Protein AF-A0A9R0I8U1-F1 (afdb_monomer_lite)

InterPro domains:
  IPR036397 Ribonuclease H superfamily [G3DSA:3.30.420.10] (1-86)

Radius of gyration: 25.55 Å;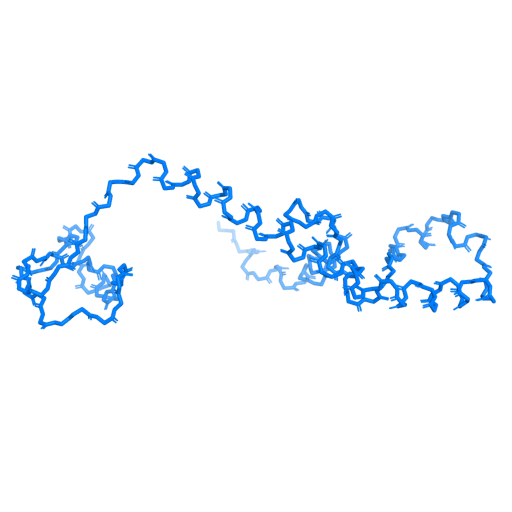 chains: 1; bounding box: 53×48×58 Å

Sequence (144 aa):
MIEGSSGSWVDDLPGILWSARTTVKESTGQTPFSLVYGNDVVLPVEVGIPSPRVTYYDYEKNEAEKRVNLDFLPETRGNTLLKSIAYKQKIARYFNKRVRPRPLHEGDWVLRKIEATGRRSTLEKMGPNWEGPYKIAKVIRPGT

Secondary structure (DSSP, 8-state):
---S-SSTHHHHHHHHHHHHHHSPBTTTTB-HHHHHHSSPPPPHHHHHTT-HHHHT--HHHHHHHHHHHHHTHHHHHHHHHHHHHHHHHHHHHHHHTT-------TT-EEEEEGGGGTGGGGS-TT--SEEEEEE----SSTT-

Foldseek 3Di:
DPPDPVPCVVVCVVVVVVCQQQDQDPQQRHGVVCLVQLDHDDDPVCVVPVPCCNVVPDPVVVVVVSVVSVVCSVVSNVSSVVSNVVSVVVVVCVVCVPPDDDWDDAFDWDWDQVVVVVCPVVDPPDDDRTDDRDGHHDDPDTPD

Structure (mmCIF, N/CA/C/O backbone):
data_AF-A0A9R0I8U1-F1
#
_entry.id   AF-A0A9R0I8U1-F1
#
loop_
_atom_site.group_PDB
_atom_site.id
_atom_site.type_symbol
_atom_site.label_atom_id
_atom_site.label_alt_id
_atom_site.label_comp_id
_atom_site.label_asym_id
_atom_site.label_entity_id
_atom_site.label_seq_id
_atom_site.pdbx_PDB_ins_code
_atom_site.Cartn_x
_atom_site.Cartn_y
_atom_site.Cartn_z
_atom_site.occupancy
_atom_site.B_iso_or_equiv
_atom_site.auth_seq_id
_atom_site.auth_comp_id
_atom_site.auth_asym_id
_atom_site.auth_atom_id
_atom_site.pdbx_PDB_model_num
ATOM 1 N N . MET A 1 1 ? -19.610 34.671 -1.682 1.00 37.03 1 MET A N 1
ATOM 2 C CA . MET A 1 1 ? -20.246 33.617 -2.494 1.00 37.03 1 MET A CA 1
ATOM 3 C C . MET A 1 1 ? -19.131 32.990 -3.316 1.00 37.03 1 MET A C 1
ATOM 5 O O . MET A 1 1 ? -18.628 33.652 -4.207 1.00 37.03 1 MET A O 1
ATOM 9 N N . ILE A 1 2 ? -18.610 31.831 -2.900 1.00 45.91 2 ILE A N 1
ATOM 10 C CA . ILE A 1 2 ? -17.543 31.117 -3.624 1.00 45.91 2 ILE A CA 1
ATOM 11 C C . ILE A 1 2 ? -18.239 29.990 -4.385 1.00 45.91 2 ILE A C 1
ATOM 13 O O . ILE A 1 2 ? -18.302 28.856 -3.919 1.00 45.91 2 ILE A O 1
ATOM 17 N N . GLU A 1 3 ? -18.866 30.336 -5.504 1.00 48.16 3 GLU A N 1
ATOM 18 C CA . GLU A 1 3 ? -19.286 29.352 -6.500 1.00 48.16 3 GLU A CA 1
ATOM 19 C C . GLU A 1 3 ? -18.062 29.051 -7.365 1.00 48.16 3 GLU A C 1
ATOM 21 O O . GLU A 1 3 ? -17.563 29.941 -8.049 1.00 48.16 3 GLU A O 1
ATOM 26 N N . GLY A 1 4 ? -17.527 27.828 -7.290 1.00 56.75 4 GLY A N 1
ATOM 27 C CA . GLY A 1 4 ? -16.439 27.433 -8.192 1.00 56.75 4 GLY A CA 1
ATOM 28 C C . GLY A 1 4 ? -15.566 26.233 -7.821 1.00 56.75 4 GLY A C 1
ATOM 29 O O . GLY A 1 4 ? -14.625 25.971 -8.558 1.00 56.75 4 GLY A O 1
ATOM 30 N N . SER A 1 5 ? -15.803 25.496 -6.727 1.00 60.03 5 SER A N 1
ATOM 31 C CA . SER A 1 5 ? -14.904 24.382 -6.339 1.00 60.03 5 SER A CA 1
ATOM 32 C C . SER A 1 5 ? -15.575 23.036 -6.053 1.00 60.03 5 SER A C 1
ATOM 34 O O . SER A 1 5 ? -14.891 22.044 -5.797 1.00 60.03 5 SER A O 1
ATOM 36 N N . SER A 1 6 ? -16.901 22.934 -6.134 1.00 57.38 6 SER A N 1
ATOM 37 C CA . SER A 1 6 ? -17.596 21.656 -5.961 1.00 57.38 6 SER A CA 1
ATOM 38 C C . SER A 1 6 ? -17.629 20.876 -7.280 1.00 57.38 6 SER A C 1
ATOM 40 O O . SER A 1 6 ? -18.631 20.912 -7.988 1.00 57.38 6 SER A O 1
ATOM 42 N N . GLY A 1 7 ? -16.534 20.189 -7.628 1.00 68.19 7 GLY A N 1
ATOM 43 C CA . GLY A 1 7 ? -16.535 19.217 -8.736 1.00 68.19 7 GLY A CA 1
ATOM 44 C C . GLY A 1 7 ? -15.262 19.108 -9.579 1.00 68.19 7 GLY A C 1
ATOM 45 O O . GLY A 1 7 ? -15.116 18.113 -10.279 1.00 68.19 7 GLY A O 1
ATOM 46 N N . SER A 1 8 ? -14.317 20.048 -9.476 1.00 78.44 8 SER A N 1
ATOM 47 C CA . SER A 1 8 ? -13.101 20.060 -10.318 1.00 78.44 8 SER A CA 1
ATOM 48 C C . SER A 1 8 ? -12.123 18.910 -10.041 1.00 78.44 8 SER A C 1
ATOM 50 O O . SER A 1 8 ? -11.246 18.635 -10.848 1.00 78.44 8 SER A O 1
ATOM 52 N N . TRP A 1 9 ? -12.271 18.194 -8.920 1.00 85.50 9 TRP A N 1
ATOM 53 C CA . TRP A 1 9 ? -11.404 17.057 -8.580 1.00 85.50 9 TRP A CA 1
ATOM 54 C C . TRP A 1 9 ? -11.515 15.898 -9.581 1.00 85.50 9 TRP A C 1
ATOM 56 O O . TRP A 1 9 ? -10.610 15.069 -9.660 1.00 85.50 9 TRP A O 1
ATOM 66 N N . VAL A 1 10 ? -12.629 15.815 -10.320 1.00 89.19 10 VAL A N 1
ATOM 67 C CA . VAL A 1 10 ? -12.834 14.788 -11.349 1.00 89.19 10 VAL A CA 1
ATOM 68 C C . VAL A 1 10 ? -11.834 14.977 -12.489 1.00 89.19 10 VAL A C 1
ATOM 70 O O . VAL A 1 10 ? -11.293 13.987 -12.980 1.00 89.19 10 VAL A O 1
ATOM 73 N N . ASP A 1 11 ? -11.530 16.227 -12.841 1.00 90.00 11 ASP A N 1
ATOM 74 C CA . ASP A 1 11 ? -10.557 16.560 -13.883 1.00 90.00 11 ASP A CA 1
ATOM 75 C C . ASP A 1 11 ? -9.123 16.208 -13.445 1.00 90.00 11 ASP A C 1
ATOM 77 O O . ASP A 1 11 ? -8.314 15.750 -14.252 1.00 90.00 11 ASP A O 1
ATOM 81 N N . ASP A 1 12 ? -8.829 16.311 -12.144 1.00 89.12 12 ASP A N 1
ATOM 82 C CA . ASP A 1 12 ? -7.530 15.949 -11.559 1.00 89.12 12 ASP A CA 1
ATOM 83 C C . ASP A 1 12 ? -7.372 14.439 -11.292 1.00 89.12 12 ASP A C 1
ATOM 85 O O . ASP A 1 12 ? -6.257 13.937 -11.088 1.00 89.12 12 ASP A O 1
ATOM 89 N N . LEU A 1 13 ? -8.475 13.682 -11.287 1.00 91.19 13 LEU A N 1
ATOM 90 C CA . LEU A 1 13 ? -8.498 12.269 -10.906 1.00 91.19 13 LEU A CA 1
ATOM 91 C C . LEU A 1 13 ? -7.499 11.399 -11.695 1.00 91.19 13 LEU A C 1
ATOM 93 O O . LEU A 1 13 ? -6.819 10.582 -11.061 1.00 91.19 13 LEU A O 1
ATOM 97 N N . PRO A 1 14 ? -7.339 11.543 -13.027 1.00 91.00 14 PRO A N 1
ATOM 98 C CA . PRO A 1 14 ? -6.343 10.776 -13.772 1.00 91.00 14 PRO A CA 1
ATOM 99 C C . PRO A 1 14 ? -4.913 11.014 -13.271 1.00 91.00 14 PRO A C 1
ATOM 101 O O . PRO A 1 14 ? -4.155 10.055 -13.110 1.00 91.00 14 PRO A O 1
ATOM 104 N N . GLY A 1 15 ? -4.558 12.264 -12.957 1.00 89.62 15 GLY A N 1
ATOM 105 C CA . GLY A 1 15 ? -3.243 12.624 -12.421 1.00 89.62 15 GLY A CA 1
ATOM 106 C C . GLY A 1 15 ? -3.014 12.062 -11.016 1.00 89.62 15 GLY A C 1
ATOM 107 O O . GLY A 1 15 ? -1.956 11.497 -10.724 1.00 89.62 15 GLY A O 1
ATOM 108 N N . ILE A 1 16 ? -4.038 12.121 -10.160 1.00 91.19 16 ILE A N 1
ATOM 109 C CA . ILE A 1 16 ? -3.993 11.544 -8.809 1.00 91.19 16 ILE A CA 1
ATOM 110 C C . ILE A 1 16 ? -3.808 10.025 -8.883 1.00 91.19 16 ILE A C 1
ATOM 112 O O . ILE A 1 16 ? -2.929 9.472 -8.220 1.00 91.19 16 ILE A O 1
ATOM 116 N N . LEU A 1 17 ? -4.585 9.335 -9.721 1.00 92.19 17 LEU A N 1
ATOM 117 C CA . LEU A 1 17 ? -4.452 7.891 -9.912 1.00 92.19 17 LEU A CA 1
ATOM 118 C C . LEU A 1 17 ? -3.085 7.513 -10.480 1.00 92.19 17 LEU A C 1
ATOM 120 O O . LEU A 1 17 ? -2.512 6.511 -10.050 1.00 92.19 17 LEU A O 1
ATOM 124 N N . TRP A 1 18 ? -2.554 8.307 -11.413 1.00 91.31 18 TRP A N 1
ATOM 125 C CA . TRP A 1 18 ? -1.210 8.110 -11.940 1.00 91.31 18 TRP A CA 1
ATOM 126 C C . TRP A 1 18 ? -0.170 8.193 -10.821 1.00 91.31 18 TRP A C 1
ATOM 128 O O . TRP A 1 18 ? 0.521 7.209 -10.568 1.00 91.31 18 TRP A O 1
ATOM 138 N N . SER A 1 19 ? -0.133 9.295 -10.065 1.00 92.31 19 SER A N 1
ATOM 139 C CA . SER A 1 19 ? 0.818 9.464 -8.955 1.00 92.31 19 SER A CA 1
ATOM 140 C C . SER A 1 19 ? 0.717 8.339 -7.918 1.00 92.31 19 SER A C 1
ATOM 142 O O . SER A 1 19 ? 1.731 7.797 -7.477 1.00 92.31 19 SER A O 1
ATOM 144 N N . ALA A 1 20 ? -0.501 7.904 -7.582 1.00 92.44 20 ALA A N 1
ATOM 145 C CA . ALA A 1 20 ? -0.728 6.816 -6.641 1.00 92.44 20 ALA A CA 1
ATOM 146 C C . ALA A 1 20 ? -0.176 5.466 -7.130 1.00 92.44 20 ALA A C 1
ATOM 148 O O . ALA A 1 20 ? 0.211 4.647 -6.291 1.00 92.44 20 ALA A O 1
ATOM 149 N N . ARG A 1 21 ? -0.152 5.229 -8.450 1.00 92.94 21 ARG A N 1
ATOM 150 C CA . ARG A 1 21 ? 0.360 4.001 -9.085 1.00 92.94 21 ARG A CA 1
ATOM 151 C C . ARG A 1 21 ? 1.873 4.016 -9.283 1.00 92.94 21 ARG A C 1
ATOM 153 O O . ARG A 1 21 ? 2.476 2.947 -9.256 1.00 92.94 21 ARG A O 1
ATOM 160 N N . THR A 1 22 ? 2.468 5.189 -9.478 1.00 93.38 22 THR A N 1
ATOM 161 C CA . THR A 1 22 ? 3.898 5.343 -9.791 1.00 93.38 22 THR A CA 1
ATOM 162 C C . THR A 1 22 ? 4.756 5.688 -8.574 1.00 93.38 22 THR A C 1
ATOM 164 O O . THR A 1 22 ? 5.974 5.568 -8.627 1.00 93.38 22 THR A O 1
ATOM 167 N N . THR A 1 23 ? 4.139 6.065 -7.452 1.00 93.62 23 THR A N 1
ATOM 168 C CA . THR A 1 23 ? 4.850 6.381 -6.207 1.00 93.62 23 THR A CA 1
ATOM 169 C C . THR A 1 23 ? 5.094 5.127 -5.371 1.00 93.62 23 THR A C 1
ATOM 171 O O . THR A 1 23 ? 4.192 4.309 -5.159 1.00 93.62 23 THR A O 1
ATOM 174 N N . VAL A 1 24 ? 6.312 5.002 -4.843 1.00 93.81 24 VAL A N 1
ATOM 175 C CA . VAL A 1 24 ? 6.699 3.927 -3.924 1.00 93.81 24 VAL A CA 1
ATOM 176 C C . VAL A 1 24 ? 5.872 4.029 -2.644 1.00 93.81 24 VAL A C 1
ATOM 178 O O . VAL A 1 24 ? 5.847 5.065 -1.982 1.00 93.81 24 VAL A O 1
ATOM 181 N N . LYS A 1 25 ? 5.180 2.951 -2.268 1.00 93.31 25 LYS A N 1
ATOM 182 C CA . LYS A 1 25 ? 4.427 2.913 -1.008 1.00 93.31 25 LYS A CA 1
ATOM 183 C C . LYS A 1 25 ? 5.365 2.572 0.140 1.00 93.31 25 LYS A C 1
ATOM 185 O O . LYS A 1 25 ? 6.012 1.535 0.099 1.00 93.31 25 LYS A O 1
ATOM 190 N N . GLU A 1 26 ? 5.363 3.357 1.215 1.00 90.06 26 GLU A N 1
ATOM 191 C CA . GLU A 1 26 ? 6.169 3.065 2.416 1.00 90.06 26 GLU A CA 1
ATOM 192 C C . GLU A 1 26 ? 5.888 1.678 3.013 1.00 90.06 26 GLU A C 1
ATOM 194 O O . GLU A 1 26 ? 6.778 1.024 3.551 1.00 90.06 26 GLU A O 1
ATOM 199 N N . SER A 1 27 ? 4.645 1.205 2.903 1.00 87.94 27 SER A N 1
ATOM 200 C CA . SER A 1 27 ? 4.217 -0.084 3.449 1.00 87.94 27 SER A CA 1
ATOM 201 C C . SER A 1 27 ? 4.778 -1.295 2.698 1.00 87.94 27 SER A C 1
ATOM 203 O O . SER A 1 27 ? 4.903 -2.366 3.292 1.00 87.94 27 SER A O 1
ATOM 205 N N . THR A 1 28 ? 5.104 -1.153 1.410 1.00 88.50 28 THR A N 1
ATOM 206 C CA . THR A 1 28 ? 5.604 -2.250 0.559 1.00 88.50 28 THR A CA 1
ATOM 207 C C . THR A 1 28 ? 7.024 -2.010 0.049 1.00 88.50 28 THR A C 1
ATOM 209 O O . THR A 1 28 ? 7.716 -2.966 -0.303 1.00 88.50 28 THR A O 1
ATOM 212 N N . GLY A 1 29 ? 7.483 -0.758 0.027 1.00 91.06 29 GLY A N 1
ATOM 213 C CA . GLY A 1 29 ? 8.730 -0.330 -0.602 1.00 91.06 29 GLY A CA 1
ATOM 214 C C . GLY A 1 29 ? 8.736 -0.496 -2.124 1.00 91.06 29 GLY A C 1
ATOM 215 O O . GLY A 1 29 ? 9.810 -0.531 -2.707 1.00 91.06 29 GLY A O 1
ATOM 216 N N . GLN A 1 30 ? 7.568 -0.644 -2.756 1.00 93.31 30 GLN A N 1
ATOM 217 C CA . GLN A 1 30 ? 7.411 -0.832 -4.203 1.00 93.31 30 GLN A CA 1
ATOM 218 C C . GLN A 1 30 ? 6.307 0.077 -4.750 1.00 93.31 30 GLN A C 1
ATOM 220 O O . GLN A 1 30 ? 5.420 0.508 -4.001 1.00 93.31 30 GLN A O 1
ATOM 225 N N . THR A 1 31 ? 6.342 0.360 -6.052 1.00 95.06 31 THR A N 1
ATOM 226 C CA . THR A 1 31 ? 5.245 1.061 -6.733 1.00 95.06 31 THR A CA 1
ATOM 227 C C . THR A 1 31 ? 4.124 0.062 -7.057 1.00 95.06 31 THR A C 1
ATOM 229 O O . THR A 1 31 ? 4.396 -1.099 -7.370 1.00 95.06 31 THR A O 1
ATOM 232 N N . PRO A 1 32 ? 2.837 0.448 -6.990 1.00 94.75 32 PRO A N 1
ATOM 233 C CA . PRO A 1 32 ? 1.766 -0.435 -7.448 1.00 94.75 32 PRO A CA 1
ATOM 234 C C . PRO A 1 32 ? 1.918 -0.860 -8.914 1.00 94.75 32 PRO A C 1
ATOM 236 O O . PRO A 1 32 ? 1.552 -1.980 -9.256 1.00 94.75 32 PRO A O 1
ATOM 239 N N . PHE A 1 33 ? 2.471 0.007 -9.768 1.00 94.31 33 PHE A N 1
ATOM 240 C CA . PHE A 1 33 ? 2.730 -0.309 -11.170 1.00 94.31 33 PHE A CA 1
ATOM 241 C C . PHE A 1 33 ? 3.751 -1.447 -11.327 1.00 94.31 33 PHE A C 1
ATOM 243 O O . PHE A 1 33 ? 3.459 -2.415 -12.034 1.00 94.31 33 PHE A O 1
ATOM 250 N N . SER A 1 34 ? 4.893 -1.391 -10.627 1.00 94.06 34 SER A N 1
ATOM 251 C CA . SER A 1 34 ? 5.925 -2.435 -10.718 1.00 94.06 34 SER A CA 1
ATOM 252 C C . SER A 1 34 ? 5.412 -3.789 -10.234 1.00 94.06 34 SER A C 1
ATOM 254 O O . SER A 1 34 ? 5.706 -4.819 -10.832 1.00 94.06 34 SER A O 1
ATOM 256 N N . LEU A 1 35 ? 4.535 -3.806 -9.227 1.00 94.56 35 LEU A N 1
ATOM 257 C CA . LEU A 1 35 ? 3.906 -5.042 -8.757 1.00 94.56 35 LEU A CA 1
ATOM 258 C C . LEU A 1 35 ? 2.933 -5.665 -9.762 1.00 94.56 35 LEU A C 1
ATOM 260 O O . LEU A 1 35 ? 2.696 -6.871 -9.697 1.00 94.56 35 LEU A O 1
ATOM 264 N N . VAL A 1 36 ? 2.361 -4.892 -10.685 1.00 93.88 36 VAL A N 1
ATOM 265 C CA . VAL A 1 36 ? 1.456 -5.412 -11.722 1.00 93.88 36 VAL A CA 1
ATOM 266 C C . VAL A 1 36 ? 2.239 -5.845 -12.958 1.00 93.88 36 VAL A C 1
ATOM 268 O O . VAL A 1 36 ? 2.042 -6.965 -13.422 1.00 93.88 36 VAL A O 1
ATOM 271 N N . TYR A 1 37 ? 3.137 -4.988 -13.447 1.00 91.44 37 TYR A N 1
ATOM 272 C CA . TYR A 1 37 ? 3.794 -5.139 -14.751 1.00 91.44 37 TYR A CA 1
ATOM 273 C C . TYR A 1 37 ? 5.252 -5.618 -14.680 1.00 91.44 37 TYR A C 1
ATOM 275 O O . TYR A 1 37 ? 5.893 -5.797 -15.714 1.00 91.44 37 TYR A O 1
ATOM 283 N N . GLY A 1 38 ? 5.795 -5.801 -13.477 1.00 91.50 38 GLY A N 1
ATOM 284 C CA . GLY A 1 38 ? 7.158 -6.282 -13.245 1.00 91.50 38 GLY A CA 1
ATOM 285 C C . GLY A 1 38 ? 8.262 -5.255 -13.462 1.00 91.50 38 GLY A C 1
ATOM 286 O O . GLY A 1 38 ? 9.419 -5.568 -13.233 1.00 91.50 38 GLY A O 1
ATOM 287 N N . ASN A 1 39 ? 7.936 -4.034 -13.885 1.00 90.81 39 ASN A N 1
ATOM 288 C CA . ASN A 1 39 ? 8.922 -3.027 -14.263 1.00 90.81 39 ASN A CA 1
ATOM 289 C C . ASN A 1 39 ? 8.500 -1.644 -13.780 1.00 90.81 39 ASN A C 1
ATOM 291 O O . ASN A 1 39 ? 7.307 -1.370 -13.628 1.00 90.81 39 ASN A O 1
ATOM 295 N N . ASP A 1 40 ? 9.473 -0.759 -13.591 1.00 89.38 40 ASP A N 1
ATOM 296 C CA . ASP A 1 40 ? 9.189 0.643 -13.315 1.00 89.38 40 ASP A CA 1
ATOM 297 C C . ASP A 1 40 ? 8.686 1.353 -14.568 1.00 89.38 40 ASP A C 1
ATOM 299 O O . ASP A 1 40 ? 9.180 1.154 -15.678 1.00 89.38 40 ASP A O 1
ATOM 303 N N . VAL A 1 41 ? 7.695 2.210 -14.365 1.00 90.75 41 VAL A N 1
ATOM 304 C CA . VAL A 1 41 ? 7.088 3.012 -15.422 1.00 90.75 41 VAL A CA 1
ATOM 305 C C . VAL A 1 41 ? 8.024 4.135 -15.863 1.00 90.75 41 VAL A C 1
ATOM 307 O O . VAL A 1 41 ? 8.697 4.746 -15.032 1.00 90.75 41 VAL A O 1
ATOM 310 N N . VAL A 1 42 ? 8.025 4.436 -17.162 1.00 89.75 42 VAL A N 1
ATOM 311 C CA . VAL A 1 42 ? 8.612 5.676 -17.683 1.00 89.75 42 VAL A CA 1
ATOM 312 C C . VAL A 1 42 ? 7.616 6.805 -17.435 1.00 89.75 42 VAL A C 1
ATOM 314 O O . VAL A 1 42 ? 6.465 6.742 -17.876 1.00 89.75 42 VAL A O 1
ATOM 317 N N . LEU A 1 43 ? 8.021 7.819 -16.678 1.00 88.25 43 LEU A N 1
ATOM 318 C CA . LEU A 1 43 ? 7.140 8.924 -16.316 1.00 88.25 43 LEU A CA 1
ATOM 319 C C . LEU A 1 43 ? 6.956 9.885 -17.502 1.00 88.25 43 LEU A C 1
ATOM 321 O O . LEU A 1 43 ? 7.892 10.103 -18.265 1.00 88.25 43 LEU A O 1
ATOM 325 N N . PRO A 1 44 ? 5.801 10.564 -17.631 1.00 85.75 44 PRO A N 1
ATOM 326 C CA . PRO A 1 44 ? 5.595 11.544 -18.702 1.00 85.75 44 PRO A CA 1
ATOM 327 C C . PRO A 1 44 ? 6.671 12.644 -18.755 1.00 85.75 44 PRO A C 1
ATOM 329 O O . PRO A 1 44 ? 7.066 13.075 -19.835 1.00 85.75 44 PRO A O 1
ATOM 332 N N . VAL A 1 45 ? 7.201 13.060 -17.598 1.00 86.19 45 VAL A N 1
ATOM 333 C CA . VAL A 1 45 ? 8.295 14.045 -17.519 1.00 86.19 45 VAL A CA 1
ATOM 334 C C . VAL A 1 45 ? 9.609 13.525 -18.111 1.00 86.19 45 VAL A C 1
ATOM 336 O O . VAL A 1 45 ? 10.352 14.302 -18.698 1.00 86.19 45 VAL A O 1
ATOM 339 N N . GLU A 1 46 ? 9.871 12.219 -18.022 1.00 85.88 46 GLU A N 1
ATOM 340 C CA . GLU A 1 46 ? 11.061 11.569 -18.592 1.00 85.88 46 GLU A CA 1
ATOM 341 C C . GLU A 1 46 ? 11.005 11.460 -20.121 1.00 85.88 46 GLU A C 1
ATOM 343 O O . GLU A 1 46 ? 12.037 11.231 -20.756 1.00 85.88 46 GLU A O 1
ATOM 348 N N . VAL A 1 47 ? 9.803 11.591 -20.697 1.00 85.56 47 VAL A N 1
ATOM 349 C CA . VAL A 1 47 ? 9.566 11.664 -22.145 1.00 85.56 47 VAL A CA 1
ATOM 350 C C . VAL A 1 47 ? 9.654 13.111 -22.626 1.00 85.56 47 VAL A C 1
ATOM 352 O O . VAL A 1 47 ? 10.273 13.376 -23.652 1.00 85.56 47 VAL A O 1
ATOM 355 N N . GLY A 1 48 ? 9.060 14.053 -21.884 1.00 87.44 48 GLY A N 1
ATOM 356 C CA . GLY A 1 48 ? 9.114 15.482 -22.215 1.00 87.44 48 GLY A CA 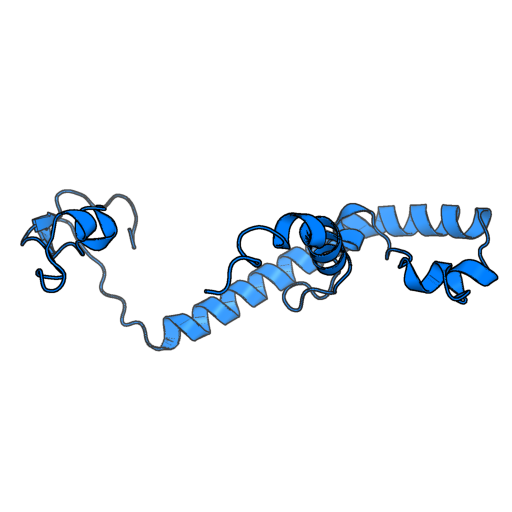1
ATOM 357 C C . GLY A 1 48 ? 10.514 16.091 -22.075 1.00 87.44 48 GLY A C 1
ATOM 358 O O . GLY A 1 48 ? 10.875 16.986 -22.833 1.00 87.44 48 GLY A O 1
ATOM 359 N N . ILE A 1 49 ? 11.312 15.586 -21.132 1.00 90.25 49 ILE A N 1
ATOM 360 C CA . ILE A 1 49 ? 12.732 15.905 -20.966 1.00 90.25 49 ILE A CA 1
ATOM 361 C C . ILE A 1 49 ? 13.496 14.602 -21.208 1.00 90.2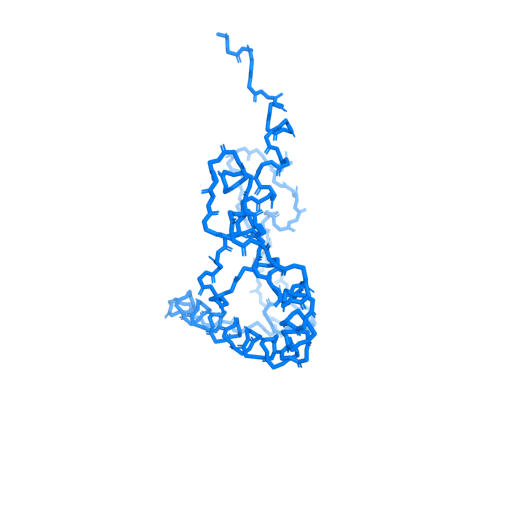5 49 ILE A C 1
ATOM 363 O O . ILE A 1 49 ? 13.362 13.714 -20.367 1.00 90.25 49 ILE A O 1
ATOM 367 N N . PRO A 1 50 ? 14.275 14.462 -22.302 1.00 86.12 50 PRO A N 1
ATOM 368 C CA . PRO A 1 50 ? 14.896 13.196 -22.692 1.00 86.12 50 PRO A CA 1
ATOM 369 C C . PRO A 1 50 ? 15.769 12.596 -21.583 1.00 86.12 50 PRO A C 1
ATOM 371 O O . PRO A 1 50 ? 16.946 12.928 -21.424 1.00 86.12 50 PRO A O 1
ATOM 374 N N . SER A 1 51 ? 15.173 11.712 -20.786 1.00 90.44 51 SER A N 1
ATOM 375 C CA . SER A 1 51 ? 15.877 10.983 -19.736 1.00 90.44 51 SER A CA 1
ATOM 376 C C . SER A 1 51 ? 16.803 9.932 -20.357 1.00 90.44 51 SER A C 1
ATOM 378 O O . SER A 1 51 ? 16.543 9.474 -21.471 1.00 90.44 51 SER A O 1
ATOM 380 N N . PRO A 1 52 ? 17.840 9.453 -19.645 1.00 89.25 52 PRO A N 1
ATOM 381 C CA . PRO A 1 52 ? 18.688 8.371 -20.146 1.00 89.25 52 PRO A CA 1
ATOM 382 C C . PRO A 1 52 ? 17.905 7.121 -20.578 1.00 89.25 52 PRO A C 1
ATOM 384 O O . PRO A 1 52 ? 18.293 6.474 -21.546 1.00 89.25 52 PRO A O 1
ATOM 387 N N . ARG A 1 53 ? 16.780 6.815 -19.912 1.00 87.94 53 ARG A N 1
ATOM 388 C CA . ARG A 1 53 ? 15.908 5.675 -20.251 1.00 87.94 53 ARG A CA 1
ATOM 389 C C . A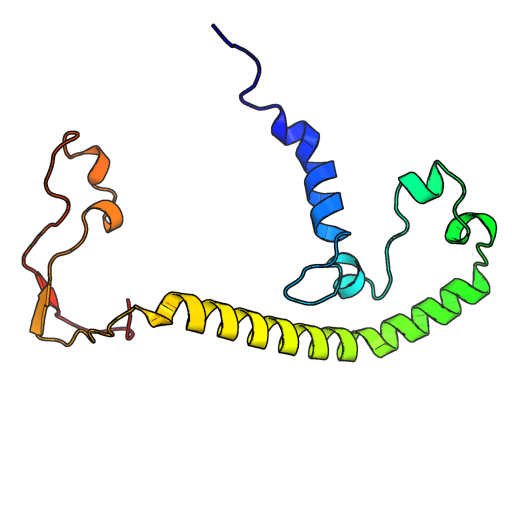RG A 1 53 ? 15.279 5.813 -21.639 1.00 87.94 53 ARG A C 1
ATOM 391 O O . ARG A 1 53 ? 15.050 4.807 -22.297 1.00 87.94 53 ARG A O 1
ATOM 398 N N . VAL A 1 54 ? 15.003 7.047 -22.065 1.00 90.12 54 VAL A N 1
ATOM 399 C CA . VAL A 1 54 ? 14.438 7.361 -23.385 1.00 90.12 54 VAL A CA 1
ATOM 400 C C . VAL A 1 54 ? 15.552 7.558 -24.415 1.00 90.12 54 VAL A C 1
ATOM 402 O O . VAL A 1 54 ? 15.480 7.005 -25.507 1.00 90.12 54 VAL A O 1
ATOM 405 N N . THR A 1 55 ? 16.607 8.294 -24.063 1.00 92.06 55 THR A N 1
ATOM 406 C CA . THR A 1 55 ? 17.721 8.633 -24.965 1.00 92.06 55 THR A CA 1
ATOM 407 C C . THR A 1 55 ? 18.532 7.411 -25.398 1.00 92.06 55 THR A C 1
ATOM 409 O O . THR A 1 55 ? 18.944 7.334 -26.551 1.00 92.06 55 THR A O 1
ATOM 412 N N . TYR A 1 56 ? 18.754 6.450 -24.497 1.00 92.44 56 TYR A N 1
ATOM 413 C CA . TYR A 1 56 ? 19.531 5.232 -24.765 1.00 92.44 56 TYR A CA 1
ATOM 414 C C . TYR A 1 56 ? 18.646 3.986 -24.873 1.00 92.44 56 TYR A C 1
ATOM 416 O O . TYR A 1 56 ? 19.089 2.880 -24.561 1.00 92.44 56 TYR A O 1
ATOM 424 N N . TYR A 1 57 ? 17.385 4.162 -25.269 1.00 91.25 57 TYR A N 1
ATOM 425 C CA . TYR A 1 57 ? 16.450 3.055 -25.404 1.00 91.25 57 TYR A CA 1
ATOM 426 C C . TYR A 1 57 ? 16.929 2.047 -26.461 1.00 91.25 57 TYR A C 1
ATOM 428 O O . TYR A 1 57 ? 17.166 2.399 -27.616 1.00 91.25 57 TYR A O 1
ATOM 436 N N . ASP A 1 58 ? 17.031 0.782 -26.058 1.00 95.12 58 ASP A N 1
ATOM 437 C CA . ASP A 1 58 ? 17.364 -0.353 -26.918 1.00 95.12 58 ASP A CA 1
ATOM 438 C C . ASP A 1 58 ? 16.265 -1.406 -26.766 1.00 95.12 58 ASP A C 1
ATOM 440 O O . ASP A 1 58 ? 16.069 -1.971 -25.686 1.00 95.12 58 ASP A O 1
ATOM 444 N N . TYR A 1 59 ? 15.525 -1.636 -27.850 1.00 93.06 59 TYR A N 1
ATOM 445 C CA . TYR A 1 59 ? 14.358 -2.511 -27.853 1.00 93.06 59 TYR A CA 1
ATOM 446 C C . TYR A 1 59 ? 14.712 -3.958 -27.488 1.00 93.06 59 TYR A C 1
ATOM 448 O O . TYR A 1 59 ? 14.066 -4.547 -26.620 1.00 93.06 59 TYR A O 1
ATOM 456 N N . GLU A 1 60 ? 15.757 -4.515 -28.106 1.00 95.50 60 GLU A N 1
ATOM 457 C CA . GLU A 1 60 ? 16.131 -5.925 -27.938 1.00 95.50 60 GLU A CA 1
ATOM 458 C C . GLU A 1 60 ? 16.598 -6.198 -26.507 1.00 95.50 60 GLU A C 1
ATOM 460 O O . GLU A 1 60 ? 16.173 -7.168 -25.873 1.00 95.50 60 GLU A O 1
ATOM 465 N N . LYS A 1 61 ? 17.422 -5.297 -25.955 1.00 94.06 61 LYS A N 1
ATOM 466 C CA . LYS A 1 61 ? 17.864 -5.402 -24.558 1.00 94.06 61 LYS A CA 1
ATOM 467 C C . LYS A 1 61 ? 16.698 -5.264 -23.586 1.00 94.06 61 LYS A C 1
ATOM 469 O O . LYS A 1 61 ? 16.575 -6.072 -22.669 1.00 94.06 61 LYS A O 1
ATOM 474 N N . ASN A 1 62 ? 15.822 -4.285 -23.802 1.00 92.62 62 ASN A N 1
ATOM 475 C CA . ASN A 1 62 ? 14.688 -4.043 -22.918 1.00 92.62 62 ASN A CA 1
ATOM 476 C C . ASN A 1 62 ? 13.686 -5.210 -22.928 1.00 92.62 62 ASN A C 1
ATOM 478 O O . ASN A 1 62 ? 13.165 -5.576 -21.877 1.00 92.62 62 ASN A O 1
ATOM 482 N N . GLU A 1 63 ? 13.413 -5.828 -24.082 1.00 94.00 63 GLU A N 1
ATOM 483 C CA . GLU A 1 63 ? 12.549 -7.015 -24.136 1.00 94.00 63 GLU A CA 1
ATOM 484 C C . GLU A 1 63 ? 13.190 -8.239 -23.466 1.00 94.00 63 GLU A C 1
ATOM 486 O O . GLU A 1 63 ? 12.480 -9.012 -22.817 1.00 94.00 63 GLU A O 1
ATOM 491 N N . ALA A 1 64 ? 14.514 -8.404 -23.545 1.00 94.69 64 ALA A N 1
ATOM 492 C CA . ALA A 1 64 ? 15.213 -9.449 -22.799 1.00 94.69 64 ALA A CA 1
ATOM 493 C C . ALA A 1 64 ? 15.120 -9.225 -21.276 1.00 94.69 64 ALA A C 1
ATOM 495 O O . ALA A 1 64 ? 14.718 -10.133 -20.546 1.00 94.69 64 ALA A O 1
ATOM 496 N N . GLU A 1 65 ? 15.412 -8.013 -20.795 1.00 91.81 65 GLU A N 1
ATOM 497 C CA . GLU A 1 65 ? 15.3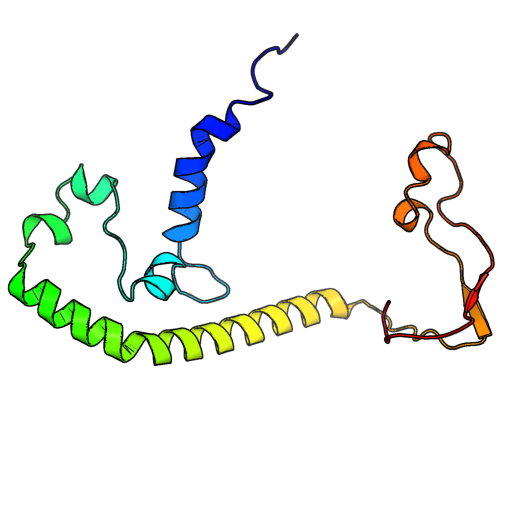14 -7.654 -19.371 1.00 91.81 65 GLU A CA 1
ATOM 498 C C . GLU A 1 65 ? 13.884 -7.777 -18.839 1.00 91.81 65 GLU A C 1
ATOM 500 O O . GLU A 1 65 ? 13.658 -8.285 -17.742 1.00 91.81 65 GLU A O 1
ATOM 505 N N . LYS A 1 66 ? 12.891 -7.379 -19.634 1.00 92.38 66 LYS A N 1
ATOM 506 C CA . LYS A 1 66 ? 11.479 -7.485 -19.266 1.00 92.38 66 LYS A CA 1
ATOM 507 C C . LYS A 1 66 ? 11.055 -8.926 -18.993 1.00 92.38 66 LYS A C 1
ATOM 509 O O . LYS A 1 66 ? 10.278 -9.139 -18.066 1.00 92.38 66 LYS A O 1
ATOM 514 N N . ARG A 1 67 ? 11.554 -9.908 -19.756 1.00 93.75 67 ARG A N 1
ATOM 515 C CA . ARG A 1 67 ? 11.286 -11.336 -19.489 1.00 93.75 67 ARG A CA 1
ATOM 516 C C . ARG A 1 67 ? 11.846 -11.750 -18.133 1.00 93.75 67 ARG A C 1
ATOM 518 O O . ARG A 1 67 ? 11.110 -12.290 -17.318 1.00 93.75 67 ARG A O 1
ATOM 525 N N . VAL A 1 68 ? 13.097 -11.388 -17.864 1.00 94.62 68 VAL A N 1
ATOM 526 C CA . VAL A 1 68 ? 13.763 -11.659 -16.583 1.00 94.62 68 VAL A CA 1
ATOM 527 C C . VAL A 1 68 ? 12.999 -11.023 -15.415 1.00 94.62 68 VAL A C 1
ATOM 529 O O . VAL A 1 68 ? 12.753 -11.662 -14.397 1.00 94.62 68 VAL A O 1
ATOM 532 N N . ASN A 1 69 ? 12.548 -9.779 -15.569 1.00 93.88 69 ASN A N 1
ATOM 533 C CA . ASN A 1 69 ? 11.776 -9.087 -14.539 1.00 93.88 69 ASN A CA 1
ATOM 534 C C . ASN A 1 69 ? 10.401 -9.727 -14.290 1.00 93.88 69 ASN A C 1
ATOM 536 O O . ASN A 1 69 ? 9.921 -9.731 -13.156 1.00 93.88 69 ASN A O 1
ATOM 540 N N . LEU A 1 70 ? 9.766 -10.287 -15.326 1.00 94.50 70 LEU A N 1
ATOM 541 C CA . LEU A 1 70 ? 8.530 -11.057 -15.175 1.00 94.50 70 LEU A CA 1
ATOM 542 C C . LEU A 1 70 ? 8.766 -12.381 -14.442 1.00 94.50 70 LEU A C 1
ATOM 544 O O . LEU A 1 70 ? 7.921 -12.757 -13.629 1.00 94.50 70 LEU A O 1
ATOM 548 N N . ASP A 1 71 ? 9.905 -13.035 -14.671 1.00 96.06 71 ASP A N 1
ATOM 549 C CA . ASP A 1 71 ? 10.276 -14.262 -13.962 1.00 96.06 71 ASP A CA 1
ATOM 550 C C . ASP A 1 71 ? 10.472 -14.010 -12.458 1.00 96.06 71 ASP A C 1
ATOM 552 O O . ASP A 1 71 ? 10.011 -14.815 -11.657 1.00 96.06 71 ASP A O 1
ATOM 556 N N . PHE A 1 72 ? 11.050 -12.862 -12.069 1.00 94.44 72 PHE A N 1
ATOM 557 C CA . PHE A 1 72 ? 11.249 -12.456 -10.661 1.00 94.44 72 PHE A CA 1
ATOM 558 C C . PHE A 1 72 ? 10.037 -11.771 -9.996 1.00 94.44 72 PHE A C 1
ATOM 560 O O . PHE A 1 72 ? 10.057 -11.377 -8.814 1.00 94.44 72 PHE A O 1
ATOM 567 N N . LEU A 1 73 ? 8.972 -11.533 -10.760 1.00 95.06 73 LEU A N 1
ATOM 568 C CA . LEU A 1 73 ? 7.787 -10.835 -10.275 1.00 95.06 73 LEU A CA 1
ATOM 569 C C . LEU A 1 73 ? 7.064 -11.588 -9.140 1.00 95.06 73 LEU A C 1
ATOM 571 O O . LEU A 1 73 ? 6.633 -10.928 -8.183 1.00 95.06 73 LEU A O 1
ATOM 575 N N . PRO A 1 74 ? 6.915 -12.929 -9.175 1.00 96.25 74 PRO A N 1
ATOM 576 C CA . PRO A 1 74 ? 6.324 -13.689 -8.078 1.00 96.25 74 PRO A CA 1
ATOM 577 C C . PRO A 1 74 ? 7.079 -13.518 -6.755 1.00 96.25 74 PRO A C 1
ATOM 579 O O . PRO A 1 74 ? 6.443 -13.261 -5.728 1.00 96.25 74 PRO A O 1
ATOM 582 N N . GLU A 1 75 ? 8.413 -13.576 -6.757 1.00 96.00 75 GLU A N 1
ATOM 583 C CA . GLU A 1 75 ? 9.232 -13.376 -5.557 1.00 96.00 75 GLU A CA 1
ATOM 584 C C . GLU A 1 75 ? 9.065 -11.959 -5.014 1.00 96.00 75 GLU A C 1
ATOM 586 O O . GLU A 1 75 ? 8.878 -11.751 -3.811 1.00 96.00 75 GLU A O 1
ATOM 591 N N . THR A 1 76 ? 9.063 -10.966 -5.905 1.00 94.31 76 THR A N 1
ATOM 592 C CA . THR A 1 76 ? 8.852 -9.562 -5.538 1.00 94.31 76 THR A CA 1
ATOM 593 C C . THR A 1 76 ? 7.480 -9.362 -4.883 1.00 94.31 76 THR A C 1
ATOM 595 O O . THR A 1 76 ? 7.363 -8.699 -3.844 1.00 94.31 76 THR A O 1
ATOM 598 N N . ARG A 1 77 ? 6.426 -9.987 -5.422 1.00 95.69 77 ARG A N 1
ATOM 599 C CA . ARG A 1 77 ? 5.074 -9.979 -4.834 1.00 95.69 77 ARG A CA 1
ATOM 600 C C . ARG A 1 77 ? 5.030 -10.681 -3.475 1.00 95.69 77 ARG A C 1
ATOM 602 O O . ARG A 1 77 ? 4.427 -10.156 -2.541 1.00 95.69 77 ARG A O 1
ATOM 609 N N . GLY A 1 78 ? 5.705 -11.819 -3.328 1.00 96.56 78 GLY A N 1
ATOM 610 C CA . GLY A 1 78 ? 5.817 -12.524 -2.048 1.00 96.56 78 GLY A CA 1
ATOM 611 C C . GLY A 1 78 ? 6.491 -11.664 -0.975 1.00 96.56 78 GLY A C 1
ATOM 612 O O . GLY A 1 78 ? 5.946 -11.457 0.112 1.00 96.56 78 GLY A O 1
ATOM 613 N N . ASN A 1 79 ? 7.633 -11.065 -1.308 1.00 95.19 79 ASN A N 1
ATOM 614 C CA . ASN A 1 79 ? 8.381 -10.195 -0.401 1.00 95.19 79 ASN A CA 1
ATOM 615 C C . ASN A 1 79 ? 7.595 -8.933 -0.015 1.00 95.19 79 ASN A C 1
ATOM 617 O O . ASN A 1 79 ? 7.596 -8.520 1.149 1.00 95.19 79 ASN A O 1
ATOM 621 N N . THR A 1 80 ? 6.892 -8.314 -0.966 1.00 94.75 80 THR A N 1
ATOM 622 C CA . THR A 1 80 ? 6.045 -7.148 -0.670 1.00 94.75 80 THR A CA 1
ATOM 623 C C . THR A 1 80 ? 4.833 -7.492 0.178 1.00 94.75 80 THR A C 1
ATOM 625 O O . THR A 1 80 ? 4.479 -6.706 1.060 1.00 94.75 80 THR A O 1
ATOM 628 N N . LEU A 1 81 ? 4.233 -8.670 -0.011 1.00 96.06 81 LEU A N 1
ATOM 629 C CA . LEU A 1 81 ? 3.165 -9.154 0.856 1.00 96.06 81 LEU A CA 1
ATOM 630 C C . LEU A 1 81 ? 3.653 -9.260 2.305 1.00 96.06 81 LEU A C 1
ATOM 632 O O . LEU A 1 81 ? 3.009 -8.701 3.196 1.00 96.06 81 LEU A O 1
ATOM 636 N N . LEU A 1 82 ? 4.814 -9.878 2.539 1.00 96.12 82 LEU A N 1
ATOM 637 C CA . LEU A 1 82 ? 5.409 -9.991 3.876 1.00 96.12 82 LEU A CA 1
ATOM 638 C C . LEU A 1 82 ? 5.649 -8.617 4.519 1.00 96.12 82 LEU A C 1
ATOM 640 O O . LEU A 1 82 ? 5.244 -8.393 5.664 1.00 96.12 82 LEU A O 1
ATOM 644 N N . LYS A 1 83 ? 6.223 -7.663 3.771 1.00 95.06 83 LYS A N 1
ATOM 645 C CA . LYS A 1 83 ? 6.404 -6.276 4.236 1.00 95.06 83 LYS A CA 1
ATOM 646 C C . LYS A 1 83 ? 5.074 -5.615 4.597 1.00 95.06 83 LYS A C 1
ATOM 648 O O . LYS A 1 83 ? 4.960 -5.015 5.665 1.00 95.06 83 LYS A O 1
ATOM 653 N N . SER A 1 84 ? 4.050 -5.786 3.760 1.00 95.00 84 SER A N 1
ATOM 654 C CA . SER A 1 84 ? 2.727 -5.202 3.992 1.00 95.00 84 SER A CA 1
ATOM 655 C C . SER A 1 84 ? 2.059 -5.749 5.259 1.00 95.00 84 SER A C 1
ATOM 657 O O . SER A 1 84 ? 1.436 -4.993 6.007 1.00 95.00 84 SER A O 1
ATOM 659 N N . ILE A 1 85 ? 2.226 -7.048 5.537 1.00 96.25 85 ILE A N 1
ATOM 660 C CA . ILE A 1 85 ? 1.713 -7.700 6.745 1.00 96.25 85 ILE A CA 1
ATOM 661 C C . ILE A 1 85 ? 2.448 -7.158 7.971 1.00 96.25 85 ILE A C 1
ATOM 663 O O . ILE A 1 85 ? 1.801 -6.731 8.929 1.00 96.25 85 ILE A O 1
ATOM 667 N N . ALA A 1 86 ? 3.781 -7.108 7.929 1.00 95.94 86 ALA A N 1
ATOM 668 C CA . ALA A 1 86 ? 4.593 -6.573 9.019 1.00 95.94 86 ALA A CA 1
ATOM 669 C C . ALA A 1 86 ? 4.254 -5.101 9.314 1.00 95.94 86 ALA A C 1
ATOM 671 O O . ALA A 1 86 ? 4.086 -4.716 10.474 1.00 95.94 86 ALA A O 1
ATOM 672 N N . TYR A 1 87 ? 4.073 -4.287 8.270 1.00 94.88 87 TYR A N 1
ATOM 673 C CA . TYR A 1 87 ? 3.653 -2.894 8.399 1.00 94.88 87 TYR A CA 1
ATOM 674 C C . TYR A 1 87 ? 2.276 -2.783 9.065 1.00 94.88 87 TYR A C 1
ATOM 676 O O . TYR A 1 87 ? 2.131 -2.077 10.063 1.00 94.88 87 TYR A O 1
ATOM 684 N N . LYS A 1 88 ? 1.273 -3.535 8.587 1.00 94.88 88 LYS A N 1
ATOM 685 C CA . LYS A 1 88 ? -0.070 -3.561 9.194 1.00 94.88 88 LYS A CA 1
ATOM 686 C C . LYS A 1 88 ? -0.022 -3.973 10.666 1.00 94.88 88 LYS A C 1
ATOM 688 O O . LYS A 1 88 ? -0.666 -3.334 11.494 1.00 94.88 88 LYS A O 1
ATOM 693 N N . GLN A 1 89 ? 0.771 -4.987 11.011 1.00 95.44 89 GLN A N 1
ATOM 694 C CA . GLN A 1 89 ? 0.960 -5.410 12.401 1.00 95.44 89 GLN A CA 1
ATOM 695 C C . GLN A 1 89 ? 1.602 -4.312 13.257 1.00 95.44 89 GLN A C 1
ATOM 697 O O . GLN A 1 89 ? 1.161 -4.083 14.382 1.00 95.44 89 GLN A O 1
ATOM 702 N N . LYS A 1 90 ? 2.611 -3.600 12.739 1.00 94.94 90 LYS A N 1
ATOM 703 C CA . LYS A 1 90 ? 3.245 -2.466 13.431 1.00 94.94 90 LYS A CA 1
ATOM 704 C C . LYS A 1 90 ? 2.233 -1.359 13.731 1.00 94.94 90 LYS A C 1
ATOM 706 O O . LYS A 1 90 ? 2.164 -0.896 14.869 1.00 94.94 90 LYS A O 1
ATOM 711 N N . ILE A 1 91 ? 1.429 -0.974 12.741 1.00 93.88 91 ILE A N 1
ATOM 712 C CA . ILE A 1 91 ? 0.382 0.044 12.902 1.00 93.88 91 ILE A CA 1
ATOM 713 C C . ILE A 1 91 ? -0.680 -0.416 13.909 1.00 93.88 91 ILE A C 1
ATOM 715 O O . ILE A 1 91 ? -1.019 0.334 14.823 1.00 93.88 91 ILE A O 1
ATOM 719 N N . ALA A 1 92 ? -1.144 -1.666 13.809 1.00 93.06 92 ALA A N 1
ATOM 720 C CA . ALA A 1 92 ? -2.113 -2.228 14.747 1.00 93.06 92 ALA A CA 1
ATOM 721 C C . ALA A 1 92 ? -1.584 -2.228 16.188 1.00 93.06 92 ALA A C 1
ATOM 723 O O . ALA A 1 92 ? -2.292 -1.820 17.103 1.00 93.06 92 ALA A O 1
ATOM 724 N N . ARG A 1 93 ? -0.320 -2.618 16.405 1.00 93.56 93 ARG A N 1
ATOM 725 C CA . ARG A 1 93 ? 0.326 -2.565 17.728 1.00 93.56 93 ARG A CA 1
ATOM 726 C C . ARG A 1 93 ? 0.402 -1.142 18.271 1.00 93.56 93 ARG A C 1
ATOM 728 O O . ARG A 1 93 ? 0.142 -0.936 19.451 1.00 93.56 93 ARG A O 1
ATOM 735 N N . TYR A 1 94 ? 0.752 -0.171 17.427 1.00 94.06 94 TYR A N 1
ATOM 736 C CA . TYR A 1 94 ? 0.822 1.232 17.830 1.00 94.06 94 TYR A CA 1
ATOM 737 C C . TYR A 1 94 ? -0.546 1.755 18.280 1.00 94.06 94 TYR A C 1
ATOM 739 O O . TYR A 1 94 ? -0.661 2.292 19.381 1.00 94.06 94 TYR A O 1
ATOM 747 N N . PHE A 1 95 ? -1.585 1.534 17.470 1.00 90.00 95 PHE A N 1
ATOM 748 C CA . PHE A 1 95 ? -2.943 1.977 17.781 1.00 90.00 95 PHE A CA 1
ATOM 749 C C . PHE A 1 95 ? -3.506 1.265 19.021 1.00 90.00 95 PHE A C 1
ATOM 751 O O . PHE A 1 95 ? -4.027 1.903 19.936 1.00 90.00 95 PHE A O 1
ATOM 758 N N . ASN A 1 96 ? -3.310 -0.053 19.110 1.00 91.75 96 ASN A N 1
ATOM 759 C CA . ASN A 1 96 ? -3.829 -0.867 20.208 1.00 91.75 96 ASN A CA 1
ATOM 760 C C . ASN A 1 96 ? -3.035 -0.726 21.513 1.00 91.75 96 ASN A C 1
ATOM 762 O O . ASN A 1 96 ? -3.490 -1.213 22.543 1.00 91.75 96 ASN A O 1
ATOM 766 N N . LYS A 1 97 ? -1.890 -0.026 21.527 1.00 92.31 97 LYS A N 1
ATOM 767 C CA . LYS A 1 97 ? -1.044 0.132 22.725 1.00 92.31 97 LYS A CA 1
ATOM 768 C C . LYS A 1 97 ? -1.798 0.706 23.932 1.00 92.31 97 LYS A C 1
ATOM 770 O O . LYS A 1 97 ? -1.441 0.413 25.069 1.00 92.31 97 LYS A O 1
ATOM 775 N N . ARG A 1 98 ? -2.810 1.548 23.696 1.00 89.19 98 ARG A N 1
ATOM 776 C CA . ARG A 1 98 ? -3.621 2.194 24.748 1.00 89.19 98 ARG A CA 1
ATOM 777 C C . ARG A 1 98 ? -5.024 1.601 24.886 1.00 89.19 98 ARG A C 1
ATOM 779 O O . ARG A 1 98 ? -5.788 2.048 25.739 1.00 89.19 98 ARG A O 1
ATOM 786 N N . VAL A 1 99 ? -5.371 0.617 24.061 1.00 88.75 99 VAL A N 1
ATOM 787 C CA . VAL A 1 99 ? -6.684 -0.024 24.095 1.00 88.75 99 VAL A CA 1
ATOM 788 C C . VAL A 1 99 ? -6.677 -1.060 25.210 1.00 88.75 99 VAL A C 1
ATOM 790 O O . VAL A 1 99 ? -5.889 -2.001 25.191 1.00 88.75 99 VAL A O 1
ATOM 793 N N . ARG A 1 100 ? -7.564 -0.892 26.195 1.00 87.94 100 ARG A N 1
ATOM 794 C CA . ARG A 1 100 ? -7.825 -1.928 27.196 1.00 87.94 100 ARG A CA 1
ATOM 795 C C . ARG A 1 100 ? -8.863 -2.888 26.617 1.00 87.94 100 ARG A C 1
ATOM 797 O O . ARG A 1 100 ? -9.999 -2.454 26.414 1.00 87.94 100 ARG A O 1
ATOM 804 N N . PRO A 1 101 ? -8.506 -4.147 26.315 1.00 83.06 101 PRO A N 1
ATOM 805 C CA . PRO A 1 101 ? -9.472 -5.092 25.784 1.00 83.06 101 PRO A CA 1
ATOM 806 C C . PRO A 1 101 ? -10.553 -5.342 26.836 1.00 83.06 101 PRO A C 1
ATOM 808 O O . PRO A 1 101 ? -10.255 -5.686 27.979 1.00 83.06 101 PRO A O 1
ATOM 811 N N . ARG A 1 102 ? -11.812 -5.153 26.445 1.00 86.94 102 ARG A N 1
ATOM 812 C CA . ARG A 1 102 ? -12.980 -5.510 27.249 1.00 86.94 102 ARG A CA 1
ATOM 813 C C . ARG A 1 102 ? -13.805 -6.508 26.439 1.00 86.94 102 ARG A C 1
ATOM 815 O O . ARG A 1 102 ? -14.621 -6.070 25.629 1.00 86.94 102 ARG A O 1
ATOM 822 N N . PRO A 1 103 ? -13.529 -7.818 26.564 1.00 85.62 103 PRO A N 1
ATOM 823 C CA . PRO A 1 103 ? -14.315 -8.822 25.865 1.00 85.62 103 PRO A CA 1
ATOM 824 C C . PRO A 1 103 ? -15.764 -8.749 26.349 1.00 85.62 103 PRO A C 1
ATOM 826 O O . PRO A 1 103 ? -16.017 -8.573 27.541 1.00 85.62 103 PRO A O 1
ATOM 829 N N . LEU A 1 104 ? -16.687 -8.836 25.399 1.00 88.94 104 LEU A N 1
ATOM 830 C CA . LEU A 1 104 ? -18.120 -8.858 25.642 1.00 88.94 104 LEU A CA 1
ATOM 831 C C . LEU A 1 104 ? -18.604 -10.305 25.577 1.00 88.94 104 LEU A C 1
ATOM 833 O O . LEU A 1 104 ? -18.231 -11.032 24.653 1.00 88.94 104 LEU A O 1
ATOM 837 N N . HIS A 1 105 ? -19.434 -10.701 26.533 1.00 90.69 105 HIS A N 1
ATOM 838 C CA . HIS A 1 105 ? -19.986 -12.045 26.633 1.00 90.69 105 HIS A CA 1
ATOM 839 C C . HIS A 1 105 ? -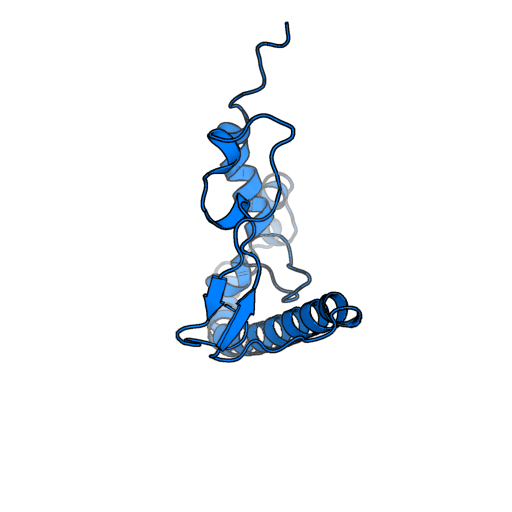21.507 -12.023 26.520 1.00 90.69 105 HIS A C 1
ATOM 841 O O . HIS A 1 105 ? -22.167 -11.001 26.718 1.00 90.69 105 HIS A O 1
ATOM 847 N N . GLU A 1 106 ? -22.078 -13.180 26.197 1.00 92.50 106 GLU A N 1
ATOM 848 C CA . GLU A 1 106 ? -23.523 -13.362 26.243 1.00 92.50 106 GLU A CA 1
ATOM 849 C C . GLU A 1 106 ? -24.035 -13.080 27.654 1.00 92.50 106 GLU A C 1
ATOM 851 O O . GLU A 1 106 ? -23.482 -13.533 28.653 1.00 92.50 106 GLU A O 1
ATOM 856 N N . GLY A 1 107 ? -25.097 -12.290 27.728 1.00 91.62 107 GLY A N 1
ATOM 857 C CA . GLY A 1 107 ? -25.682 -11.841 28.976 1.00 91.62 107 GLY A CA 1
ATOM 858 C C . GLY A 1 107 ? -25.130 -10.532 29.537 1.00 91.62 107 GLY A C 1
ATOM 859 O O . GLY A 1 107 ? -25.781 -9.985 30.430 1.00 91.62 107 GLY A O 1
ATOM 860 N N . ASP A 1 108 ? -24.034 -9.988 28.997 1.00 93.00 108 ASP A N 1
ATOM 861 C CA . ASP A 1 108 ? -23.531 -8.670 29.394 1.00 93.00 108 ASP A CA 1
ATOM 862 C C . ASP A 1 108 ? -24.511 -7.557 28.994 1.00 93.00 108 ASP A C 1
ATOM 864 O O . ASP A 1 108 ? -25.149 -7.599 27.935 1.00 93.00 108 ASP A O 1
ATOM 868 N N . TRP A 1 109 ? -24.601 -6.529 29.841 1.00 92.88 109 TRP A N 1
ATOM 869 C CA . TRP A 1 109 ? -25.355 -5.311 29.555 1.00 92.88 109 TRP A CA 1
ATOM 870 C C . TRP A 1 109 ? -24.467 -4.275 28.876 1.00 92.88 109 TRP A C 1
ATOM 872 O O . TRP A 1 109 ? -23.402 -3.916 29.383 1.00 92.88 109 TRP A O 1
ATOM 882 N N . VAL A 1 110 ? -24.928 -3.759 27.742 1.00 91.62 110 VAL A N 1
ATOM 883 C CA . VAL A 1 110 ? -24.188 -2.807 26.916 1.00 91.62 110 VAL A CA 1
ATOM 884 C C . VAL A 1 110 ? -25.063 -1.646 26.469 1.00 91.62 110 VAL A C 1
ATOM 886 O O . VAL A 1 110 ? -26.282 -1.753 26.331 1.00 91.62 110 VAL A O 1
ATOM 889 N N . LEU A 1 111 ? -24.407 -0.517 26.217 1.00 91.31 111 LEU A N 1
ATOM 890 C CA . LEU A 1 111 ? -24.995 0.629 25.541 1.00 91.31 111 LEU A CA 1
ATOM 891 C C . LEU A 1 111 ? -24.549 0.615 24.082 1.00 91.31 111 LEU A C 1
ATOM 893 O O . LEU A 1 111 ? -23.370 0.415 23.786 1.00 91.31 111 LEU A O 1
ATOM 897 N N . ARG A 1 112 ? -25.480 0.856 23.161 1.00 88.00 112 ARG A N 1
ATOM 898 C CA . ARG A 1 112 ? -25.190 0.926 21.728 1.00 88.00 112 ARG A CA 1
ATOM 899 C C . ARG A 1 112 ? -24.960 2.375 21.323 1.00 88.00 112 ARG A C 1
ATOM 901 O O . ARG A 1 112 ? -25.769 3.242 21.639 1.00 88.00 112 ARG A O 1
ATOM 908 N N . LYS A 1 113 ? -23.877 2.655 20.599 1.00 87.31 113 LYS A N 1
ATOM 909 C CA . LYS A 1 113 ? -23.615 4.002 20.075 1.00 87.31 113 LYS A CA 1
ATOM 910 C C . LYS A 1 113 ? -24.610 4.321 18.956 1.00 87.31 113 LYS A C 1
ATOM 912 O O . LYS A 1 113 ? -24.726 3.555 18.002 1.00 87.31 113 LYS A O 1
ATOM 917 N N . ILE A 1 114 ? -25.299 5.457 19.038 1.00 82.69 114 ILE A N 1
ATOM 918 C CA . ILE A 1 114 ? -26.390 5.798 18.104 1.00 82.69 114 ILE A CA 1
ATOM 919 C C . ILE A 1 114 ? -25.889 6.004 16.666 1.00 82.69 114 ILE A C 1
ATOM 921 O O . ILE A 1 114 ? -26.581 5.643 15.713 1.00 82.69 114 ILE A O 1
ATOM 925 N N . GLU A 1 115 ? -24.657 6.498 16.496 1.00 75.38 115 GLU A N 1
ATOM 926 C CA . GLU A 1 115 ? -23.990 6.620 15.188 1.00 75.38 115 GLU A CA 1
ATOM 927 C C . GLU A 1 115 ? -23.991 5.299 14.403 1.00 75.38 115 GLU A C 1
ATOM 929 O O . GLU A 1 115 ? -24.217 5.309 13.197 1.00 75.38 115 GLU A O 1
ATOM 934 N N . ALA A 1 116 ? -23.822 4.160 15.084 1.00 69.25 116 ALA A N 1
ATOM 935 C CA . ALA A 1 116 ? -23.795 2.841 14.451 1.00 69.25 116 ALA A CA 1
ATOM 936 C C . ALA A 1 116 ? -25.164 2.401 13.894 1.00 69.25 116 ALA A C 1
ATOM 938 O O . ALA A 1 116 ? -25.239 1.429 13.153 1.00 69.25 116 ALA A O 1
ATOM 939 N N . THR A 1 117 ? -26.247 3.104 14.246 1.00 67.38 117 THR A N 1
ATOM 940 C CA . THR A 1 117 ? -27.625 2.772 13.835 1.00 67.38 117 THR A CA 1
ATOM 941 C C . THR A 1 117 ? -28.135 3.699 12.720 1.00 67.38 117 THR A C 1
ATOM 943 O O . THR A 1 117 ? -29.261 3.546 12.262 1.00 67.38 117 THR A O 1
ATOM 946 N N . GLY A 1 118 ? -27.359 4.714 12.309 1.00 65.50 118 GLY A N 1
ATOM 947 C CA . GLY A 1 118 ? -27.792 5.717 11.321 1.00 65.50 118 GLY A CA 1
ATOM 948 C C . GLY A 1 118 ? -28.859 6.706 11.823 1.00 65.50 118 GLY A C 1
ATOM 949 O O . GLY A 1 118 ? -29.213 7.641 11.114 1.00 65.50 118 GLY A O 1
ATOM 950 N N . ARG A 1 119 ? -29.326 6.569 13.072 1.00 63.00 119 ARG A N 1
ATOM 951 C CA . ARG A 1 119 ? -30.386 7.388 13.702 1.00 63.00 119 ARG A CA 1
ATOM 952 C C . ARG A 1 119 ? -29.920 8.759 14.202 1.00 63.00 119 ARG A C 1
ATOM 954 O O . ARG A 1 119 ? -30.651 9.456 14.899 1.00 63.00 119 ARG A O 1
ATOM 961 N N . ARG A 1 120 ? -28.694 9.175 13.879 1.00 61.16 120 ARG A N 1
ATOM 962 C CA . ARG A 1 120 ? -28.198 10.486 14.320 1.00 61.16 120 ARG A CA 1
ATOM 963 C C . ARG A 1 120 ? -28.938 11.640 13.644 1.00 61.16 120 ARG A C 1
ATOM 965 O O . ARG A 1 120 ? -29.068 12.688 14.253 1.00 61.16 120 ARG A O 1
ATOM 972 N N . SER A 1 121 ? -29.445 11.445 12.425 1.00 58.97 121 SER A N 1
ATOM 973 C CA . SER A 1 121 ? -30.235 12.462 11.718 1.00 58.97 121 SER A CA 1
ATOM 974 C C . SER A 1 121 ? -31.626 12.678 12.319 1.00 58.97 121 SER A C 1
ATOM 976 O O . SER A 1 121 ? -32.199 13.743 12.129 1.00 58.97 121 SER A O 1
ATOM 978 N N . THR A 1 122 ? -32.162 11.693 13.050 1.00 59.94 122 THR A N 1
ATOM 979 C CA . THR A 1 122 ? -33.475 11.781 13.711 1.00 59.94 122 THR A CA 1
ATOM 980 C C . THR A 1 122 ? -33.408 12.377 15.115 1.00 59.94 122 THR A C 1
ATOM 982 O O . THR A 1 122 ? -34.445 12.671 15.697 1.00 59.94 122 THR A O 1
ATOM 985 N N . LEU A 1 123 ? -32.207 12.525 15.680 1.00 59.84 123 LEU A N 1
ATOM 986 C CA . LEU A 1 123 ? -31.994 13.109 17.001 1.00 59.84 123 LEU A CA 1
ATOM 987 C C . LEU A 1 123 ? -31.450 14.524 16.836 1.00 59.84 123 LEU A C 1
ATOM 989 O O . LEU A 1 123 ? -30.500 14.756 16.090 1.00 59.84 123 LEU A O 1
ATOM 993 N N . GLU A 1 124 ? -32.059 15.471 17.545 1.00 62.91 124 GLU A N 1
ATOM 994 C CA . GLU A 1 124 ? -31.612 16.860 17.578 1.00 62.91 124 GLU A CA 1
ATOM 995 C C . GLU A 1 124 ? -30.133 16.954 17.987 1.00 62.91 124 GLU A C 1
ATOM 997 O O . GLU A 1 124 ? -29.585 16.059 18.634 1.00 62.91 124 GLU A O 1
ATOM 1002 N N . LYS A 1 125 ? -29.475 18.062 17.627 1.00 63.50 125 LYS A N 1
ATOM 1003 C CA . LYS A 1 125 ? -28.018 18.311 17.711 1.00 63.50 125 LYS A CA 1
ATOM 1004 C C . LYS A 1 125 ? -27.391 18.184 19.124 1.00 63.50 125 LYS A C 1
ATOM 1006 O O . LYS A 1 125 ? -26.203 18.445 19.286 1.00 63.50 125 LYS A O 1
ATOM 1011 N N . MET A 1 126 ? -28.146 17.754 20.134 1.00 70.69 126 MET A N 1
ATOM 1012 C CA . MET A 1 126 ? -27.712 17.483 21.512 1.00 70.69 126 MET A CA 1
ATOM 1013 C C . MET A 1 126 ? -28.330 16.204 22.115 1.00 70.69 126 MET A C 1
ATOM 1015 O O . MET A 1 126 ? -28.335 16.031 23.332 1.00 70.69 126 MET A O 1
ATOM 1019 N N . GLY A 1 127 ? -28.853 15.296 21.288 1.00 73.81 127 GLY A N 1
ATOM 1020 C CA . GLY A 1 127 ? -29.393 14.020 21.754 1.00 73.81 127 GLY A CA 1
ATOM 1021 C C . GLY A 1 127 ? -28.333 13.113 22.405 1.00 73.81 127 GLY A C 1
ATOM 1022 O O . GLY A 1 127 ? -27.130 13.279 22.168 1.00 73.81 127 GLY A O 1
ATOM 1023 N N . PRO A 1 128 ? -28.754 12.128 23.221 1.00 80.31 128 PRO A N 1
ATOM 1024 C CA . PRO A 1 128 ? -27.836 11.180 23.844 1.00 80.31 128 PRO A CA 1
ATOM 1025 C C . PRO A 1 128 ? -27.004 10.452 22.781 1.00 80.31 128 PRO A C 1
ATOM 1027 O O . PRO A 1 128 ? -27.506 10.069 21.734 1.00 80.31 128 PRO A O 1
ATOM 1030 N N . ASN A 1 129 ? -25.716 10.227 23.046 1.00 83.00 129 ASN A N 1
ATOM 1031 C CA . ASN A 1 129 ? -24.835 9.516 22.103 1.00 83.00 129 ASN A CA 1
ATOM 1032 C C . ASN A 1 129 ? -25.005 7.984 22.145 1.00 83.00 129 ASN A C 1
ATOM 1034 O O . ASN A 1 129 ? -24.463 7.271 21.292 1.00 83.00 129 ASN A O 1
ATOM 1038 N N . TRP A 1 130 ? -25.740 7.486 23.138 1.00 87.25 130 TRP A N 1
ATOM 1039 C CA . TRP A 1 130 ? -25.874 6.075 23.479 1.00 87.25 130 TRP A CA 1
ATOM 1040 C C . TRP A 1 130 ? -27.347 5.705 23.677 1.00 87.25 130 TRP A C 1
ATOM 1042 O O . TRP A 1 130 ? -28.110 6.485 24.239 1.00 87.25 130 TRP A O 1
ATOM 1052 N N . GLU A 1 131 ? -27.728 4.509 23.237 1.00 87.50 131 GLU A N 1
ATOM 1053 C CA . GLU A 1 131 ? -29.066 3.928 23.368 1.00 87.50 131 GLU A CA 1
ATOM 1054 C C . GLU A 1 131 ? -28.981 2.622 24.172 1.00 87.50 131 GLU A C 1
ATOM 1056 O O . GLU A 1 131 ? -28.035 1.845 24.003 1.00 87.50 131 GLU A O 1
ATOM 1061 N N . GLY A 1 132 ? -29.970 2.363 25.028 1.00 86.88 132 GLY A N 1
ATOM 1062 C CA . GLY A 1 132 ? -30.046 1.139 25.827 1.00 86.88 132 GLY A CA 1
ATOM 1063 C C . GLY A 1 132 ? -30.516 1.385 27.265 1.00 86.88 132 GLY A C 1
ATOM 1064 O O . GLY A 1 132 ? -31.065 2.453 27.543 1.00 86.88 132 GLY A O 1
ATOM 1065 N N . PRO A 1 133 ? -30.300 0.420 28.178 1.00 91.38 133 PRO A N 1
ATOM 1066 C CA . PRO A 1 133 ? -29.378 -0.718 28.063 1.00 91.38 133 PRO A CA 1
ATOM 1067 C C . PRO A 1 133 ? -29.928 -1.910 27.260 1.00 91.38 133 PRO A C 1
ATOM 1069 O O . PRO A 1 133 ? -31.119 -2.201 27.282 1.00 91.38 133 PRO A O 1
ATOM 1072 N N . TYR A 1 134 ? -29.031 -2.625 26.577 1.00 90.94 134 TYR A N 1
ATOM 1073 C CA . TYR A 1 134 ? -29.313 -3.868 25.853 1.00 90.94 134 TYR A CA 1
ATOM 1074 C C . TYR A 1 134 ? -28.537 -5.031 26.467 1.00 90.94 134 TYR A C 1
ATOM 1076 O O . TYR A 1 134 ? -27.429 -4.839 26.962 1.00 90.94 134 TYR A O 1
ATOM 1084 N N . LYS A 1 135 ? -29.094 -6.242 26.394 1.00 94.31 135 LYS A N 1
ATOM 1085 C CA . LYS A 1 135 ? -28.416 -7.473 26.811 1.00 94.31 135 LYS A CA 1
ATOM 1086 C C . LYS A 1 135 ? -27.897 -8.218 25.585 1.00 94.31 135 LYS A C 1
ATOM 1088 O O . LYS A 1 135 ? -28.640 -8.404 24.621 1.00 94.31 135 LYS A O 1
ATOM 1093 N N . ILE A 1 136 ? -26.640 -8.652 25.615 1.00 91.38 136 ILE A N 1
ATOM 1094 C CA . ILE A 1 136 ? -26.058 -9.436 24.520 1.00 91.38 136 ILE A CA 1
ATOM 1095 C C . ILE A 1 136 ? -26.717 -10.814 24.496 1.00 91.38 136 ILE A C 1
ATOM 1097 O O . ILE A 1 136 ? -26.541 -11.606 25.417 1.00 91.38 136 ILE A O 1
ATOM 1101 N N . ALA A 1 137 ? -27.477 -11.100 23.440 1.00 92.31 137 ALA A N 1
ATOM 1102 C CA . ALA A 1 137 ? -28.121 -12.400 23.265 1.00 92.31 137 ALA A CA 1
ATOM 1103 C C . ALA A 1 137 ? -27.164 -13.459 22.699 1.00 92.31 137 ALA A C 1
ATOM 1105 O O . ALA A 1 137 ? -27.288 -14.627 23.041 1.00 92.31 137 ALA A O 1
ATOM 1106 N N . LYS A 1 138 ? -26.238 -13.055 21.819 1.00 91.50 138 LYS A N 1
ATOM 1107 C CA . LYS A 1 138 ? -25.272 -13.953 21.180 1.00 91.50 138 LYS A CA 1
ATOM 1108 C C . LYS A 1 138 ? -24.019 -13.208 20.730 1.00 91.50 138 LYS A C 1
ATOM 1110 O O . LYS A 1 138 ? -24.138 -12.110 20.185 1.00 91.50 138 LYS A O 1
ATOM 1115 N N . VAL A 1 139 ? -22.842 -13.818 20.876 1.00 88.06 139 VAL A N 1
ATOM 1116 C CA . VAL A 1 139 ? -21.580 -13.294 20.313 1.00 88.06 139 VAL A CA 1
ATOM 1117 C C . VAL A 1 139 ? -21.237 -14.044 19.023 1.00 88.06 139 VAL A C 1
ATOM 1119 O O . VAL A 1 139 ? -20.996 -15.246 19.039 1.00 88.06 139 VAL A O 1
ATOM 1122 N N . ILE A 1 140 ? -21.220 -13.343 17.881 1.00 87.56 140 ILE A N 1
ATOM 1123 C CA . ILE A 1 140 ? -20.957 -13.955 16.560 1.00 87.56 140 ILE A CA 1
ATOM 1124 C C . ILE A 1 140 ? -19.455 -14.005 16.260 1.00 87.56 140 ILE A C 1
ATOM 1126 O O . ILE A 1 140 ? -18.951 -15.014 15.767 1.00 87.56 140 ILE A O 1
ATOM 1130 N N . ARG A 1 141 ? -18.730 -12.917 16.549 1.00 81.38 141 ARG A N 1
ATOM 1131 C CA . ARG A 1 141 ? -17.267 -12.836 16.458 1.00 81.38 141 ARG A CA 1
ATOM 1132 C C . ARG A 1 141 ? -16.730 -11.901 17.545 1.00 81.38 141 ARG A C 1
ATOM 1134 O O . ARG A 1 141 ? -17.338 -10.853 17.775 1.00 81.38 141 ARG A O 1
ATOM 1141 N N . PRO A 1 142 ? -15.591 -12.226 18.178 1.00 71.44 142 PRO A N 1
ATOM 1142 C CA . PRO A 1 142 ? -14.935 -11.316 19.110 1.00 71.44 142 PRO A CA 1
ATOM 1143 C C . PRO A 1 142 ? -14.607 -9.976 18.430 1.00 71.44 142 PRO A C 1
ATOM 1145 O O . PRO A 1 142 ? -13.949 -9.963 17.391 1.00 71.44 142 PRO A O 1
ATOM 1148 N N . GLY A 1 143 ? -15.055 -8.860 19.017 1.00 64.88 143 GLY A N 1
ATOM 1149 C CA . GLY A 1 143 ? -14.760 -7.505 18.526 1.00 64.88 143 GLY A CA 1
ATOM 1150 C C . GLY A 1 143 ? -15.722 -6.937 17.472 1.00 64.88 143 GLY A C 1
ATOM 1151 O O . GLY A 1 143 ? -15.346 -5.984 16.792 1.00 64.88 143 GLY A O 1
ATOM 1152 N N . THR A 1 144 ? -16.923 -7.508 17.340 1.00 52.59 144 THR A N 1
ATOM 1153 C CA . THR A 1 144 ? -18.044 -6.936 16.560 1.00 52.59 144 THR A CA 1
ATOM 1154 C C . THR A 1 144 ? -19.008 -6.230 17.498 1.00 52.59 144 THR A C 1
ATOM 1156 O O . THR A 1 144 ? -19.506 -5.148 17.123 1.00 52.59 144 THR A O 1
#

pLDDT: mean 86.51, std 11.98, range [37.03, 96.56]

Organism: Spinacia oleracea (NCBI:txid3562)